Protein AF-A0AAV9EPS1-F1 (afdb_monomer)

Structure (mmCIF, N/CA/C/O backbone):
data_AF-A0AAV9EPS1-F1
#
_entry.id   AF-A0AAV9EPS1-F1
#
loop_
_atom_site.group_PDB
_atom_site.id
_atom_site.type_symbol
_atom_site.label_atom_id
_atom_site.label_alt_id
_atom_site.label_comp_id
_atom_site.label_asym_id
_atom_site.label_entity_id
_atom_site.label_seq_id
_atom_site.pdbx_PDB_ins_code
_atom_site.Cartn_x
_atom_site.Cartn_y
_atom_site.Cartn_z
_atom_site.occupancy
_atom_site.B_iso_or_equiv
_atom_site.auth_seq_id
_atom_site.auth_comp_id
_atom_site.auth_asym_id
_atom_site.auth_atom_id
_atom_site.pdbx_PDB_model_n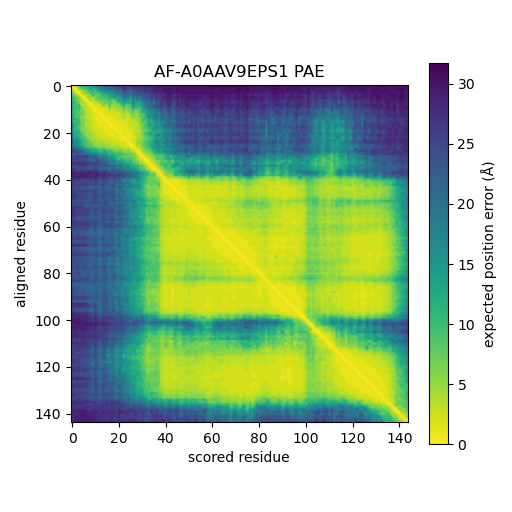um
ATOM 1 N N . MET A 1 1 ? 23.538 50.295 -44.549 1.00 47.72 1 MET A N 1
ATOM 2 C CA . MET A 1 1 ? 22.487 49.327 -44.188 1.00 47.72 1 MET A CA 1
ATOM 3 C C . MET A 1 1 ? 23.230 48.058 -43.878 1.00 47.72 1 MET A C 1
ATOM 5 O O . MET A 1 1 ? 23.910 47.556 -44.762 1.00 47.72 1 MET A O 1
ATOM 9 N N . ASP A 1 2 ? 23.280 47.746 -42.592 1.00 52.19 2 ASP A N 1
ATOM 10 C CA . ASP A 1 2 ? 24.280 46.888 -41.976 1.00 52.19 2 ASP A CA 1
ATOM 11 C C . ASP A 1 2 ? 23.843 45.425 -42.056 1.00 52.19 2 ASP A C 1
ATOM 13 O O . ASP A 1 2 ? 22.737 45.089 -41.647 1.00 52.19 2 ASP A O 1
ATOM 17 N N . SER A 1 3 ? 24.674 44.589 -42.666 1.00 59.38 3 SER A N 1
ATOM 18 C CA . SER A 1 3 ? 24.407 43.165 -42.881 1.00 59.38 3 SER A CA 1
ATOM 19 C C . SER A 1 3 ? 24.881 42.289 -41.716 1.00 59.38 3 SER A C 1
ATOM 21 O O . SER A 1 3 ? 24.549 41.114 -41.706 1.00 59.38 3 SER A O 1
ATOM 23 N N . SER A 1 4 ? 25.619 42.837 -40.739 1.00 61.25 4 SER A N 1
ATOM 24 C CA . SER A 1 4 ? 26.104 42.086 -39.567 1.00 61.25 4 SER A CA 1
ATOM 25 C C . SER A 1 4 ? 25.106 41.989 -38.406 1.00 61.25 4 SER A C 1
ATOM 27 O O . SER A 1 4 ? 25.177 41.037 -37.640 1.00 61.25 4 SER A O 1
ATOM 29 N N . ASP A 1 5 ? 24.156 42.920 -38.294 1.00 63.56 5 ASP A N 1
ATOM 30 C CA . ASP A 1 5 ? 23.1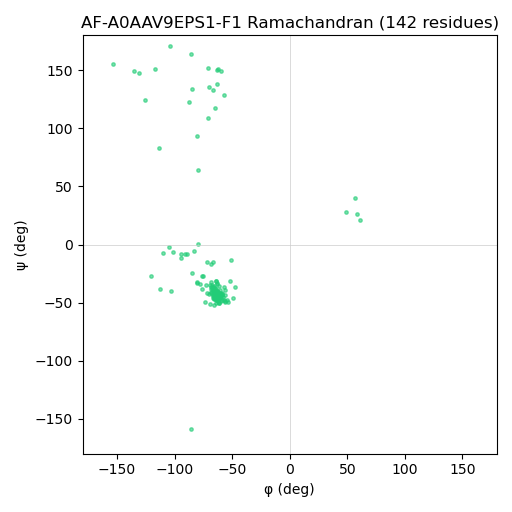86 42.988 -37.180 1.00 63.56 5 ASP A CA 1
ATOM 31 C C . ASP A 1 5 ? 22.176 41.818 -37.212 1.00 63.56 5 ASP A C 1
ATOM 33 O O . ASP A 1 5 ? 21.756 41.287 -36.189 1.00 63.56 5 ASP A O 1
ATOM 37 N N . SER A 1 6 ? 21.830 41.346 -38.415 1.00 64.00 6 SER A N 1
ATOM 38 C CA . SER A 1 6 ? 20.889 40.232 -38.612 1.00 64.00 6 SER A CA 1
ATOM 39 C C . SER A 1 6 ? 21.484 38.851 -38.310 1.00 64.00 6 SER A C 1
ATOM 41 O O . SER A 1 6 ? 20.743 37.932 -37.961 1.00 64.00 6 SER A O 1
ATOM 43 N N . ASP A 1 7 ? 22.802 38.693 -38.444 1.00 72.12 7 ASP A N 1
ATOM 44 C CA . ASP A 1 7 ? 23.484 37.428 -38.158 1.00 72.12 7 ASP A CA 1
ATOM 45 C C . ASP A 1 7 ? 23.712 37.251 -36.644 1.00 72.12 7 ASP A C 1
ATOM 47 O O . ASP A 1 7 ? 23.608 36.132 -36.138 1.00 72.12 7 ASP A O 1
ATOM 51 N N . GLU A 1 8 ? 23.945 38.346 -35.905 1.00 72.25 8 GLU A N 1
ATOM 52 C CA . GLU A 1 8 ? 24.019 38.334 -34.434 1.00 72.25 8 GLU A CA 1
ATOM 53 C C . GLU A 1 8 ? 22.667 37.982 -33.793 1.00 72.25 8 GLU A C 1
ATOM 55 O O . GLU A 1 8 ? 22.614 37.133 -32.901 1.00 72.25 8 GLU A O 1
AT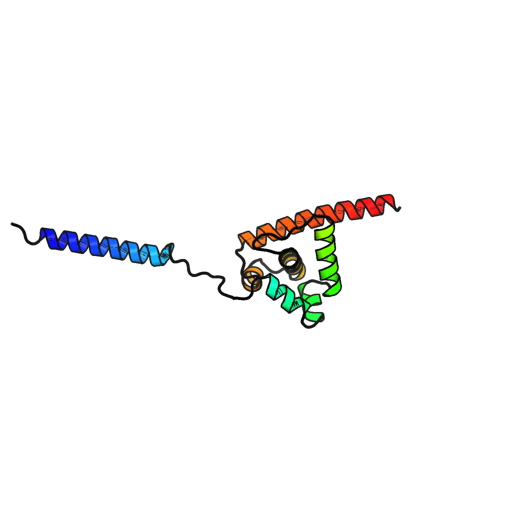OM 60 N N . GLU A 1 9 ? 21.560 38.549 -34.288 1.00 78.00 9 GLU A N 1
ATOM 61 C CA . GLU A 1 9 ? 20.207 38.235 -33.798 1.00 78.00 9 GLU A CA 1
ATOM 62 C C . GLU A 1 9 ? 19.838 36.753 -34.043 1.00 78.00 9 GLU A C 1
ATOM 64 O O . GLU A 1 9 ? 19.176 36.107 -33.223 1.00 78.00 9 GLU A O 1
ATOM 69 N N . PHE A 1 10 ? 20.319 36.172 -35.150 1.00 81.25 10 PHE A N 1
ATOM 70 C CA . PHE A 1 10 ? 20.146 34.750 -35.448 1.00 81.25 10 PHE A CA 1
ATOM 71 C C . PHE A 1 10 ? 20.973 33.849 -34.517 1.00 81.25 10 PHE A C 1
ATOM 73 O O . PHE A 1 10 ? 20.454 32.839 -34.033 1.00 81.2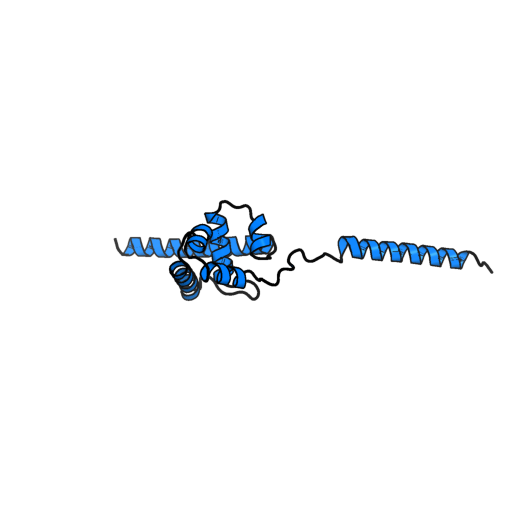5 10 PHE A O 1
ATOM 80 N N . ASP A 1 11 ? 22.228 34.201 -34.225 1.00 79.69 11 ASP A N 1
ATOM 81 C CA . ASP A 1 11 ? 23.099 33.424 -33.329 1.00 79.69 11 ASP A CA 1
ATOM 82 C C . ASP A 1 11 ? 22.613 33.466 -31.867 1.00 79.69 11 ASP A C 1
ATOM 84 O O . ASP A 1 11 ? 22.620 32.448 -31.160 1.00 79.69 11 ASP A O 1
ATOM 88 N N . GLU A 1 12 ? 22.077 34.610 -31.429 1.00 86.69 12 GLU A N 1
ATOM 89 C CA . GLU A 1 12 ? 21.424 34.744 -30.126 1.00 86.69 12 GLU A CA 1
ATOM 90 C C . GLU A 1 12 ? 20.185 33.839 -30.034 1.00 86.69 12 GLU A C 1
ATOM 92 O O . GLU A 1 12 ? 20.029 33.082 -29.068 1.00 86.69 12 GLU A O 1
ATOM 97 N N . LEU A 1 13 ? 19.338 33.827 -31.070 1.00 87.38 13 LEU A N 1
ATOM 98 C CA . LEU A 1 13 ? 18.160 32.960 -31.129 1.00 87.38 13 LEU A CA 1
ATOM 99 C C . LEU A 1 13 ? 18.536 31.471 -31.114 1.00 87.38 13 LEU A C 1
ATOM 101 O O . LEU A 1 13 ? 17.886 30.676 -30.425 1.00 87.38 13 LEU A O 1
ATOM 105 N N . VAL A 1 14 ? 19.589 31.081 -31.837 1.00 89.06 14 VAL A N 1
ATOM 106 C CA . VAL A 1 14 ? 20.119 29.710 -31.827 1.00 89.06 14 VAL A CA 1
ATOM 107 C C . VAL A 1 14 ? 20.620 29.342 -30.434 1.00 89.06 14 VAL A C 1
ATOM 109 O O . VAL A 1 14 ? 20.299 28.259 -29.942 1.00 89.06 14 VAL A O 1
ATOM 112 N N . THR A 1 15 ? 21.328 30.243 -29.756 1.00 86.31 15 THR A N 1
ATOM 113 C CA . THR A 1 15 ? 21.865 30.015 -28.408 1.00 86.31 15 THR A CA 1
ATOM 114 C C . THR A 1 15 ? 20.754 29.891 -27.365 1.00 86.31 15 THR A C 1
ATOM 116 O O . THR A 1 15 ? 20.764 28.958 -26.556 1.00 86.31 15 THR A O 1
ATOM 119 N N . ILE A 1 16 ? 19.747 30.768 -27.414 1.00 90.44 16 ILE A N 1
ATOM 120 C CA . ILE A 1 16 ? 18.564 30.704 -26.545 1.00 90.44 16 ILE A CA 1
ATOM 121 C C . ILE A 1 16 ? 17.798 29.403 -26.791 1.00 90.44 16 ILE A C 1
ATOM 123 O O . ILE A 1 16 ? 17.432 28.710 -25.841 1.00 90.44 16 ILE A O 1
ATOM 127 N N . THR A 1 17 ? 17.587 29.030 -28.054 1.00 91.25 17 THR A N 1
ATOM 128 C CA . THR A 1 17 ? 16.841 27.817 -28.412 1.00 91.25 17 THR A CA 1
ATOM 129 C C . THR A 1 17 ? 17.609 26.556 -28.021 1.00 91.25 17 THR A C 1
ATOM 131 O O . THR A 1 17 ? 17.022 25.639 -27.450 1.00 91.25 17 THR A O 1
ATOM 134 N N . ALA A 1 18 ? 18.924 26.509 -28.242 1.00 92.81 18 ALA A N 1
ATOM 135 C CA . ALA A 1 18 ? 19.780 25.410 -27.803 1.00 92.81 18 ALA A CA 1
ATOM 136 C C . ALA A 1 18 ? 19.786 25.288 -26.273 1.00 92.81 18 ALA A C 1
ATOM 138 O O . ALA A 1 18 ? 19.606 24.192 -25.741 1.00 92.81 18 ALA A O 1
ATOM 139 N N . GLY A 1 19 ? 19.898 26.412 -25.560 1.00 90.00 19 GLY A N 1
ATOM 140 C CA . GLY A 1 19 ? 19.779 26.465 -24.105 1.00 90.00 19 GLY A CA 1
ATOM 141 C C . GLY A 1 19 ? 18.419 25.967 -23.619 1.00 90.00 19 GLY A C 1
ATOM 142 O O . GLY A 1 19 ? 18.357 25.163 -22.689 1.00 90.00 19 GLY A O 1
ATOM 143 N N . HIS A 1 20 ? 17.335 26.362 -24.288 1.00 88.62 20 HIS A N 1
ATOM 144 C CA . HIS A 1 20 ? 15.983 25.909 -23.976 1.00 88.62 20 HIS A CA 1
ATOM 145 C C . HIS A 1 20 ? 15.806 24.407 -24.238 1.00 88.62 20 HIS A C 1
ATOM 147 O O . HIS A 1 20 ? 15.260 23.707 -23.391 1.00 88.62 20 HIS A O 1
ATOM 153 N N . ILE A 1 21 ? 16.320 23.877 -25.353 1.00 88.00 21 ILE A N 1
ATOM 154 C CA . ILE A 1 21 ? 16.289 22.440 -25.677 1.00 88.00 21 ILE A CA 1
ATOM 155 C C . ILE A 1 21 ? 17.089 21.633 -24.651 1.00 88.00 21 ILE A C 1
ATOM 157 O O . ILE A 1 21 ? 16.611 20.601 -24.176 1.00 88.00 21 ILE A O 1
ATOM 161 N N . VAL A 1 22 ? 18.284 22.095 -24.277 1.00 88.25 22 VAL A N 1
ATOM 162 C CA . VAL A 1 22 ? 19.131 21.440 -23.270 1.00 88.25 22 VAL A CA 1
ATOM 163 C C . VAL A 1 22 ? 18.461 21.490 -21.900 1.00 88.25 22 VAL A C 1
ATOM 165 O O . VAL A 1 22 ? 18.357 20.463 -21.235 1.00 88.25 22 VAL A O 1
ATOM 168 N N . TYR A 1 23 ? 17.936 22.646 -21.493 1.00 82.00 23 TYR A N 1
ATOM 169 C CA . TYR A 1 23 ? 17.205 22.796 -20.237 1.00 82.00 23 TYR A CA 1
ATOM 170 C C . TYR A 1 23 ? 15.963 21.898 -20.200 1.00 82.00 23 TYR A C 1
ATOM 172 O O . TYR A 1 23 ? 15.734 21.175 -19.231 1.00 82.00 23 TYR A O 1
ATOM 180 N N . GLN A 1 24 ? 15.190 21.876 -21.284 1.00 78.75 24 GLN A N 1
ATOM 181 C CA . GLN A 1 24 ? 14.015 21.029 -21.409 1.00 78.75 24 GLN A CA 1
ATOM 182 C C . GLN A 1 24 ? 14.384 19.543 -21.376 1.00 78.75 24 GLN A C 1
ATOM 184 O O . GLN A 1 24 ? 13.726 18.772 -20.684 1.00 78.75 24 GLN A O 1
ATOM 189 N N . SER A 1 25 ? 15.479 19.144 -22.019 1.00 76.50 25 SER A N 1
ATOM 190 C CA . SER A 1 25 ? 15.960 17.758 -22.003 1.00 76.50 25 SER A CA 1
ATOM 191 C C . SER A 1 25 ? 16.472 17.328 -20.625 1.00 76.50 25 SER A C 1
ATOM 193 O O . SER A 1 25 ? 16.178 16.223 -20.183 1.00 76.50 25 SER A O 1
ATOM 195 N N . LEU A 1 26 ? 17.202 18.199 -19.921 1.00 76.69 26 LEU A N 1
ATOM 196 C CA . LEU A 1 26 ? 17.795 17.888 -18.617 1.00 76.69 26 LEU A CA 1
ATOM 197 C C . LEU A 1 26 ? 16.791 17.948 -17.462 1.00 76.69 26 LEU A C 1
ATOM 199 O O . LEU A 1 26 ? 16.922 17.192 -16.498 1.00 76.69 26 LEU A O 1
ATOM 203 N N . TYR A 1 27 ? 15.808 18.848 -17.530 1.00 70.94 27 TYR A N 1
ATOM 204 C CA . TYR A 1 27 ? 14.962 19.169 -16.377 1.00 70.94 27 TYR A CA 1
ATOM 205 C C . TYR A 1 27 ? 13.467 18.921 -16.596 1.00 70.94 27 TYR A C 1
ATOM 207 O O . TYR A 1 27 ? 12.763 18.650 -15.622 1.00 70.94 27 TYR A O 1
ATOM 215 N N . LEU A 1 28 ? 12.964 18.978 -17.835 1.00 68.12 28 LEU A N 1
ATOM 216 C CA . LEU A 1 28 ? 11.527 18.841 -18.125 1.00 68.12 28 LEU A CA 1
ATOM 217 C C . LEU A 1 28 ? 11.161 17.456 -18.687 1.00 68.12 28 LEU A C 1
ATOM 219 O O . LEU A 1 28 ? 10.153 16.882 -18.276 1.00 68.12 28 LEU A O 1
ATOM 223 N N . CYS A 1 29 ? 11.983 16.873 -19.562 1.00 60.00 29 CYS A N 1
ATOM 224 C CA . CYS A 1 29 ? 11.818 15.515 -20.089 1.00 60.00 29 CYS A CA 1
ATOM 225 C C . CYS A 1 29 ? 12.322 14.475 -19.082 1.00 60.00 29 CYS A C 1
ATOM 227 O O . CYS A 1 29 ? 13.293 13.760 -19.314 1.00 60.00 29 CYS A O 1
ATOM 229 N N . LYS A 1 30 ? 11.666 14.391 -17.922 1.00 60.22 30 LYS A N 1
ATOM 230 C CA . LYS A 1 30 ? 12.006 13.387 -16.916 1.00 60.22 30 LYS A CA 1
ATOM 231 C C . LYS A 1 30 ? 11.583 12.006 -17.410 1.00 60.22 30 LYS A C 1
ATOM 233 O O . LYS A 1 30 ? 10.390 11.705 -17.451 1.00 60.22 30 LYS A O 1
ATOM 238 N N . GLU A 1 31 ? 12.555 11.164 -17.752 1.00 63.03 31 GLU A N 1
ATOM 239 C CA . GLU A 1 31 ? 12.282 9.776 -18.115 1.00 63.03 31 GLU A CA 1
ATOM 240 C C . GLU A 1 31 ? 11.537 9.072 -16.966 1.00 63.03 31 GLU A C 1
ATOM 242 O O . GLU A 1 31 ? 11.951 9.156 -15.798 1.00 63.03 31 GLU A O 1
ATOM 247 N N . PRO A 1 32 ? 10.401 8.409 -17.247 1.00 57.03 32 PRO A N 1
ATOM 248 C CA . PRO A 1 32 ? 9.649 7.729 -16.210 1.00 57.03 32 PRO A CA 1
ATOM 249 C C . PRO A 1 32 ? 10.499 6.587 -15.651 1.00 57.03 32 PRO A C 1
ATOM 251 O O . PRO A 1 32 ? 10.819 5.635 -16.344 1.00 57.03 32 PRO A O 1
ATOM 254 N N . MET A 1 33 ? 10.834 6.652 -14.362 1.00 63.56 33 MET A N 1
ATOM 255 C CA . MET A 1 33 ? 11.582 5.584 -13.679 1.00 63.56 33 MET A CA 1
ATOM 256 C C . MET A 1 33 ? 10.755 4.291 -13.522 1.00 63.56 33 MET A C 1
ATOM 258 O O . MET A 1 33 ? 11.297 3.230 -13.228 1.00 63.56 33 MET A O 1
ATOM 262 N N . HIS A 1 34 ? 9.431 4.382 -13.672 1.00 61.38 34 HIS A N 1
ATOM 263 C CA . HIS A 1 34 ? 8.489 3.282 -13.488 1.00 61.38 34 HIS A CA 1
ATOM 264 C C . HIS A 1 34 ? 7.830 2.919 -14.822 1.00 61.38 34 HIS A C 1
ATOM 266 O O . HIS A 1 34 ? 6.750 3.411 -15.143 1.00 61.38 34 HIS A O 1
ATOM 272 N N . THR A 1 35 ? 8.512 2.106 -15.624 1.00 61.66 35 THR A N 1
ATOM 273 C CA . THR A 1 35 ? 8.091 1.720 -16.985 1.00 61.66 35 THR A CA 1
ATOM 274 C C . THR A 1 35 ? 7.473 0.332 -17.056 1.00 61.66 35 THR A C 1
ATOM 276 O O . THR A 1 35 ? 6.977 -0.062 -18.111 1.00 61.66 35 THR A O 1
ATOM 279 N N . SER A 1 36 ? 7.493 -0.433 -15.960 1.00 58.59 36 SER A N 1
ATOM 280 C CA . SER A 1 36 ? 6.996 -1.803 -16.009 1.00 58.59 36 SER A CA 1
ATOM 281 C C . SER A 1 36 ? 5.467 -1.819 -16.181 1.00 58.59 36 SER A C 1
ATOM 283 O O . SER A 1 36 ? 4.764 -1.121 -15.443 1.00 58.59 36 SER A O 1
ATOM 285 N N . PRO A 1 37 ? 4.924 -2.670 -17.071 1.00 53.47 37 PRO A N 1
ATOM 286 C CA . PRO A 1 37 ? 3.479 -2.836 -17.240 1.00 53.47 37 PRO A CA 1
ATOM 287 C C . PRO A 1 37 ? 2.809 -3.467 -16.006 1.00 53.47 37 PRO A C 1
ATOM 289 O O . PRO A 1 37 ? 1.586 -3.404 -15.851 1.00 53.47 37 PRO A O 1
ATOM 292 N N . HIS A 1 38 ? 3.596 -4.053 -15.099 1.00 53.59 38 HIS A N 1
ATOM 293 C CA . HIS A 1 38 ? 3.117 -4.661 -13.866 1.00 53.59 38 HIS A CA 1
ATOM 294 C C . HIS A 1 38 ? 2.868 -3.585 -12.806 1.00 53.59 38 HIS A C 1
ATOM 296 O O . HIS A 1 38 ? 3.763 -3.191 -12.059 1.00 53.59 38 HIS A O 1
ATOM 302 N N . ARG A 1 39 ? 1.622 -3.108 -12.736 1.00 71.38 39 ARG A N 1
ATOM 303 C CA . ARG A 1 39 ? 1.134 -2.306 -11.603 1.00 71.38 39 ARG A CA 1
ATOM 304 C C . ARG A 1 39 ? 1.182 -3.154 -10.329 1.00 71.38 39 ARG A C 1
ATOM 306 O O . ARG A 1 39 ? 0.993 -4.369 -10.408 1.00 71.38 39 ARG A O 1
ATOM 313 N N . GLY A 1 40 ? 1.379 -2.526 -9.169 1.00 75.19 40 GLY A N 1
ATOM 314 C CA . GLY A 1 40 ? 1.505 -3.225 -7.886 1.00 75.19 40 GLY A CA 1
ATOM 315 C C . GLY A 1 40 ? 0.425 -4.287 -7.622 1.00 75.19 40 GLY A C 1
ATOM 316 O O . GLY A 1 40 ? 0.758 -5.375 -7.167 1.00 75.19 40 GLY A O 1
ATOM 317 N N . PHE A 1 41 ? -0.827 -4.060 -8.033 1.00 81.31 41 PHE A N 1
ATOM 318 C CA . PHE A 1 41 ? -1.880 -5.088 -8.014 1.00 81.31 41 PHE A CA 1
ATOM 319 C C . PHE A 1 41 ? -1.522 -6.399 -8.742 1.00 81.31 41 PHE 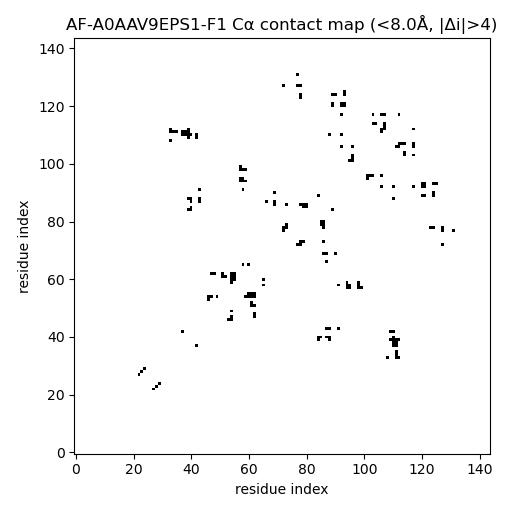A C 1
ATOM 321 O O . PHE A 1 41 ? -1.667 -7.474 -8.168 1.00 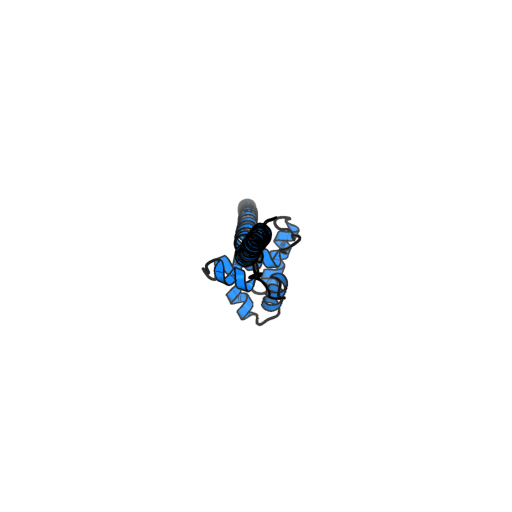81.31 41 PHE A O 1
ATOM 328 N N . HIS A 1 42 ? -1.023 -6.339 -9.983 1.00 83.88 42 HIS A N 1
ATOM 329 C CA . HIS A 1 42 ? -0.645 -7.545 -10.734 1.00 83.88 42 HIS A CA 1
ATOM 330 C C . HIS A 1 42 ? 0.497 -8.303 -10.056 1.00 83.88 42 HIS A C 1
ATOM 332 O O . HIS A 1 42 ? 0.528 -9.529 -10.107 1.00 83.88 42 HIS A O 1
ATOM 338 N N . ARG A 1 43 ? 1.411 -7.589 -9.389 1.00 81.81 43 ARG A N 1
ATOM 339 C CA . ARG A 1 43 ? 2.478 -8.211 -8.597 1.00 81.81 43 ARG A CA 1
ATOM 340 C C . ARG A 1 43 ? 1.938 -8.947 -7.383 1.00 81.81 43 ARG A C 1
ATOM 342 O O . ARG A 1 43 ? 2.392 -10.049 -7.099 1.00 81.81 43 ARG A O 1
ATOM 349 N N . VAL A 1 44 ? 0.953 -8.375 -6.695 1.00 88.38 44 VAL A N 1
ATOM 350 C CA . VAL A 1 44 ? 0.286 -9.067 -5.586 1.00 88.38 44 VAL A CA 1
ATOM 351 C C . VAL A 1 44 ? -0.445 -10.310 -6.092 1.00 88.38 44 VAL A C 1
ATOM 353 O O . VAL A 1 44 ? -0.307 -11.370 -5.497 1.00 88.38 44 VAL A O 1
ATOM 356 N N . GLN A 1 45 ? -1.140 -10.225 -7.227 1.00 89.12 45 GLN A N 1
ATOM 357 C CA . GLN A 1 45 ? -1.788 -11.389 -7.842 1.00 89.12 45 GLN A CA 1
ATOM 358 C C . GLN A 1 45 ? -0.779 -12.487 -8.226 1.00 89.12 45 GLN A C 1
ATOM 360 O O . GLN A 1 45 ? -1.018 -13.656 -7.942 1.00 89.12 45 GLN A O 1
ATOM 365 N N . GLU A 1 46 ? 0.374 -12.126 -8.803 1.00 88.38 46 GLU A N 1
ATOM 366 C CA . GLU A 1 46 ? 1.468 -13.067 -9.101 1.00 88.38 46 GLU A CA 1
ATOM 367 C C . GLU A 1 46 ? 2.001 -13.739 -7.826 1.00 88.38 46 GLU A C 1
ATOM 369 O O . GLU A 1 46 ? 2.239 -14.946 -7.803 1.00 88.38 46 GLU A O 1
ATOM 374 N N . LEU A 1 47 ? 2.179 -12.962 -6.754 1.00 88.50 47 LEU A N 1
ATOM 375 C CA . LEU A 1 47 ? 2.665 -13.465 -5.473 1.00 88.50 47 LEU A CA 1
ATOM 376 C C . LEU A 1 47 ? 1.689 -14.477 -4.862 1.00 88.50 47 LEU A C 1
ATOM 378 O O . LEU A 1 47 ? 2.115 -15.558 -4.452 1.00 88.50 47 LEU A O 1
ATOM 382 N N . LEU A 1 48 ? 0.397 -14.136 -4.843 1.00 89.69 48 LEU A N 1
ATOM 383 C CA . LEU A 1 48 ? -0.669 -14.955 -4.264 1.00 89.69 48 LEU A CA 1
ATOM 384 C C . LEU A 1 48 ? -0.998 -16.194 -5.106 1.00 89.69 48 LEU A C 1
ATOM 386 O O . LEU A 1 48 ? -1.323 -17.233 -4.542 1.00 89.69 48 LEU A O 1
ATOM 390 N N . GLY A 1 49 ? -0.911 -16.091 -6.435 1.00 87.88 49 GLY A N 1
ATOM 391 C CA . GLY A 1 49 ? -1.127 -17.206 -7.364 1.00 87.88 49 GLY A CA 1
ATOM 392 C C . GLY A 1 49 ? 0.101 -18.099 -7.573 1.00 87.88 49 GLY A C 1
ATOM 393 O O . GLY A 1 49 ? 0.017 -19.098 -8.283 1.00 87.88 49 GLY A O 1
ATOM 394 N N . GLY A 1 50 ? 1.246 -17.727 -6.998 1.00 88.00 50 GLY A N 1
ATOM 395 C CA . GLY A 1 50 ? 2.491 -18.481 -7.075 1.00 88.00 50 GLY A CA 1
ATOM 396 C C . GLY A 1 50 ? 2.618 -19.568 -6.003 1.00 88.00 50 GLY A C 1
ATOM 397 O O . GLY A 1 50 ? 1.647 -20.027 -5.407 1.00 88.00 50 GLY A O 1
ATOM 398 N N . HIS A 1 51 ? 3.860 -19.981 -5.736 1.00 88.25 51 HIS A N 1
ATOM 399 C CA . HIS A 1 51 ? 4.149 -20.953 -4.682 1.00 88.25 51 HIS A CA 1
ATOM 400 C C . HIS A 1 51 ? 3.843 -20.368 -3.294 1.00 88.25 51 HIS A C 1
ATOM 402 O O . HIS A 1 51 ? 4.284 -19.260 -2.971 1.00 88.25 51 HIS A O 1
ATOM 408 N N . TRP A 1 52 ? 3.138 -21.129 -2.454 1.00 85.06 52 TRP A N 1
ATOM 409 C CA . TRP A 1 52 ? 2.675 -20.682 -1.136 1.00 85.06 52 TRP A CA 1
ATOM 410 C C . TRP A 1 52 ? 3.822 -20.203 -0.230 1.00 85.06 52 TRP A C 1
ATOM 412 O O . TRP A 1 52 ? 3.670 -19.190 0.450 1.00 85.06 52 TRP A O 1
ATOM 422 N N . GLU A 1 53 ? 4.999 -20.843 -0.287 1.00 87.38 53 GLU A N 1
ATOM 423 C CA . GLU A 1 53 ? 6.175 -20.412 0.486 1.00 87.38 53 GLU A CA 1
ATOM 424 C C . GLU A 1 53 ? 6.632 -19.004 0.106 1.00 87.38 53 GLU A C 1
ATOM 426 O O . GLU A 1 53 ? 7.044 -18.240 0.972 1.00 87.38 53 GLU A O 1
ATOM 431 N N . ARG A 1 54 ? 6.530 -18.615 -1.173 1.00 86.19 54 ARG A N 1
ATOM 432 C CA . ARG A 1 54 ? 6.914 -17.267 -1.620 1.00 86.19 54 ARG A CA 1
ATOM 433 C C . ARG A 1 54 ? 5.999 -16.223 -0.987 1.00 86.19 54 ARG A C 1
ATOM 435 O O . ARG A 1 54 ? 6.485 -15.210 -0.485 1.00 86.19 54 ARG A O 1
ATOM 442 N N . SER A 1 55 ? 4.695 -16.495 -0.970 1.00 87.88 55 SER A N 1
ATOM 443 C CA . SER A 1 55 ? 3.711 -15.668 -0.266 1.00 87.88 55 SER A CA 1
ATOM 444 C C . SER A 1 55 ? 3.981 -15.627 1.235 1.00 87.88 55 SER A C 1
ATOM 446 O O . SER A 1 55 ? 4.056 -14.542 1.802 1.00 87.88 55 SER A O 1
ATOM 448 N N . HIS A 1 56 ? 4.228 -16.776 1.866 1.00 88.12 56 HIS A N 1
ATOM 449 C CA . HIS A 1 56 ? 4.526 -16.846 3.294 1.00 88.12 56 HIS A CA 1
ATOM 450 C C . HIS A 1 56 ? 5.808 -16.080 3.656 1.00 88.12 56 HIS A C 1
ATOM 452 O O . HIS A 1 56 ? 5.849 -15.355 4.647 1.00 88.12 56 HIS A O 1
ATOM 458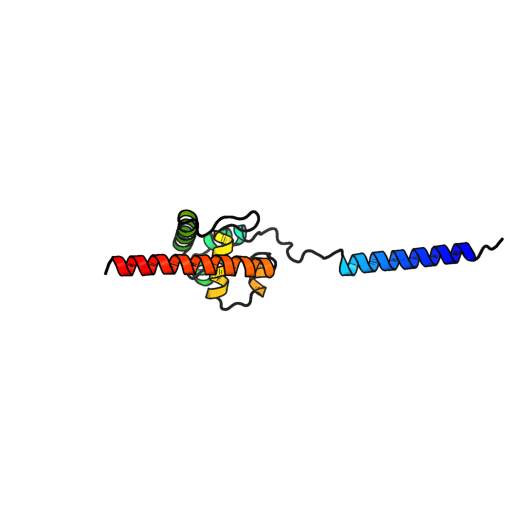 N N . VAL A 1 57 ? 6.871 -16.192 2.859 1.00 87.00 57 VAL A N 1
ATOM 459 C CA . VAL A 1 57 ? 8.122 -15.458 3.087 1.00 87.00 57 VAL A CA 1
ATOM 460 C C . VAL A 1 57 ? 7.895 -13.955 2.954 1.00 87.00 57 VAL A C 1
ATOM 462 O O . VAL A 1 57 ? 8.308 -13.206 3.836 1.00 87.00 57 VAL A O 1
ATOM 465 N N . MET A 1 58 ? 7.219 -13.513 1.893 1.00 86.94 58 MET A N 1
ATOM 466 C CA . MET A 1 58 ? 7.025 -12.090 1.596 1.00 86.94 58 MET A CA 1
ATOM 467 C C . MET A 1 58 ? 6.008 -11.419 2.526 1.00 86.94 58 MET A C 1
ATOM 469 O O . MET A 1 58 ? 6.295 -10.368 3.092 1.00 86.94 58 MET A O 1
ATOM 473 N N . LEU A 1 59 ? 4.831 -12.023 2.692 1.00 88.38 59 LEU A N 1
ATOM 474 C CA . LEU A 1 59 ? 3.688 -11.450 3.409 1.00 88.38 59 LEU A CA 1
ATOM 475 C C . LEU A 1 59 ? 3.621 -11.881 4.878 1.00 88.38 59 LEU A C 1
ATOM 477 O O . LEU A 1 59 ? 2.836 -11.311 5.631 1.00 88.38 59 LEU A O 1
ATOM 481 N N . ARG A 1 60 ? 4.419 -12.880 5.289 1.00 90.56 60 ARG A N 1
ATOM 482 C CA . ARG A 1 60 ? 4.353 -13.530 6.617 1.00 90.56 60 ARG A CA 1
ATOM 483 C C . ARG A 1 60 ? 3.013 -14.215 6.903 1.00 90.56 60 ARG A C 1
ATOM 485 O O . ARG A 1 60 ? 2.670 -14.452 8.055 1.00 90.56 60 ARG A O 1
ATOM 492 N N . MET A 1 61 ? 2.266 -14.533 5.850 1.00 91.12 61 MET A N 1
ATOM 493 C CA . MET A 1 61 ? 0.975 -15.208 5.911 1.00 91.12 61 MET A CA 1
ATOM 494 C C . MET A 1 61 ? 0.715 -15.968 4.614 1.00 91.12 61 MET A C 1
ATOM 496 O O . MET A 1 61 ? 1.251 -15.629 3.556 1.00 91.12 61 MET A O 1
ATOM 500 N N . GLU A 1 62 ? -0.118 -16.998 4.695 1.00 90.56 62 GLU A N 1
ATOM 501 C CA . GLU A 1 62 ? -0.558 -17.740 3.519 1.00 90.56 62 GLU A CA 1
ATOM 502 C C . GLU A 1 62 ? -1.533 -16.905 2.664 1.00 90.56 62 GLU A C 1
ATOM 504 O O . GLU A 1 62 ? -2.274 -16.078 3.209 1.00 90.56 62 GLU A O 1
ATOM 509 N N . PRO A 1 63 ? -1.599 -17.138 1.338 1.00 92.69 63 PRO A N 1
ATOM 510 C CA . PRO A 1 63 ? -2.503 -16.413 0.443 1.00 92.69 63 PRO A CA 1
ATOM 511 C C . PRO A 1 63 ? -3.973 -16.315 0.897 1.00 92.69 63 PRO A C 1
ATOM 513 O O . PRO A 1 63 ? -4.519 -15.209 0.854 1.00 92.69 63 PRO A O 1
ATOM 516 N N . PRO A 1 64 ? -4.641 -17.397 1.363 1.00 93.06 64 PRO A N 1
ATOM 517 C CA . PRO A 1 64 ? -6.032 -17.298 1.811 1.00 93.06 64 PRO A CA 1
ATOM 518 C C . PRO A 1 64 ? -6.188 -16.427 3.063 1.00 93.06 64 PRO A C 1
ATOM 520 O O . PRO A 1 64 ? -7.162 -15.683 3.174 1.00 93.06 64 PRO A O 1
ATOM 523 N N . VAL A 1 65 ? -5.215 -16.467 3.979 1.00 93.81 65 VAL A N 1
ATOM 524 C CA . VAL A 1 65 ? -5.207 -15.629 5.186 1.00 93.81 65 VAL A CA 1
ATOM 525 C C . VAL A 1 65 ? -5.042 -14.161 4.801 1.00 93.81 65 VAL A C 1
ATOM 527 O O . VAL A 1 65 ? -5.783 -13.313 5.293 1.00 93.81 65 VAL A O 1
ATOM 530 N N . PHE A 1 66 ? -4.139 -13.862 3.863 1.00 94.25 66 PHE A N 1
ATOM 531 C CA . PHE A 1 66 ? -3.958 -12.510 3.336 1.00 94.25 66 PHE A CA 1
ATOM 532 C C . PHE A 1 66 ? -5.227 -11.957 2.679 1.00 94.25 66 PHE A C 1
ATOM 534 O O . PHE A 1 66 ? -5.613 -10.815 2.939 1.00 94.25 66 PHE A O 1
ATOM 541 N N . ALA A 1 67 ? -5.893 -12.763 1.849 1.00 94.19 67 ALA A N 1
ATOM 542 C CA . ALA A 1 67 ? -7.126 -12.358 1.184 1.00 94.19 67 ALA A CA 1
ATOM 543 C C . ALA A 1 67 ? -8.239 -12.059 2.200 1.00 94.19 67 ALA A C 1
ATOM 545 O O . ALA A 1 67 ? -8.878 -11.009 2.123 1.00 94.19 67 ALA A O 1
ATOM 546 N N . HIS A 1 68 ? -8.417 -12.934 3.195 1.00 95.06 68 HIS A N 1
ATOM 547 C CA . HIS A 1 68 ? -9.385 -12.716 4.269 1.00 95.06 68 HIS A CA 1
ATOM 548 C C . HIS A 1 68 ? -9.079 -11.444 5.064 1.00 95.06 68 HIS A C 1
ATOM 550 O O . HIS A 1 68 ? -9.976 -10.661 5.368 1.00 95.06 68 HIS A O 1
ATOM 556 N N . PHE A 1 69 ? -7.801 -11.205 5.347 1.00 93.38 69 PHE A N 1
ATOM 557 C CA . PHE A 1 69 ? -7.354 -10.033 6.081 1.00 93.38 69 PHE A CA 1
ATOM 558 C C . PHE A 1 69 ? -7.637 -8.723 5.328 1.00 93.38 69 PHE A C 1
ATOM 560 O O . PHE A 1 69 ? -8.141 -7.764 5.911 1.00 93.38 69 PHE A O 1
ATOM 567 N N . CYS A 1 70 ? -7.395 -8.687 4.015 1.00 95.00 70 CYS A N 1
ATOM 568 C CA . CYS A 1 70 ? -7.749 -7.536 3.180 1.00 95.00 70 CYS A CA 1
ATOM 569 C C . CYS A 1 70 ? -9.265 -7.293 3.153 1.00 95.00 70 CYS A C 1
ATOM 571 O O . CYS A 1 70 ? -9.712 -6.148 3.261 1.00 95.00 70 CYS A O 1
ATOM 573 N N . GLU A 1 71 ? -10.055 -8.364 3.053 1.00 95.31 71 GLU A N 1
ATOM 574 C CA . GLU A 1 71 ? -11.515 -8.278 3.058 1.00 95.31 71 GLU A CA 1
ATOM 575 C C . GLU A 1 71 ? -12.057 -7.777 4.401 1.00 95.31 71 GLU A C 1
ATOM 577 O O . GLU A 1 71 ? -12.975 -6.960 4.442 1.00 95.31 71 GLU A O 1
ATOM 582 N N . GLU A 1 72 ? -11.453 -8.180 5.519 1.00 94.25 72 GLU A N 1
ATOM 583 C CA . GLU A 1 72 ? -11.858 -7.698 6.838 1.00 94.25 72 GLU A CA 1
ATOM 584 C C . GLU A 1 72 ? -11.656 -6.180 6.976 1.00 94.25 72 GLU A C 1
ATOM 586 O O . GLU A 1 72 ? -12.541 -5.478 7.478 1.00 94.25 72 GLU A O 1
ATOM 591 N N . PHE A 1 73 ? -10.537 -5.655 6.469 1.00 94.62 73 PHE A N 1
ATOM 592 C CA . PHE A 1 73 ? -10.254 -4.217 6.463 1.00 94.62 73 PHE A CA 1
ATOM 593 C C . PHE A 1 73 ? -11.190 -3.436 5.536 1.00 94.62 73 PHE A C 1
ATOM 595 O O . PHE A 1 73 ? -11.590 -2.319 5.883 1.00 94.62 73 PHE A O 1
ATOM 602 N N . ARG A 1 74 ? -11.591 -4.023 4.399 1.00 94.69 74 ARG A N 1
ATOM 603 C CA . ARG A 1 74 ? -12.647 -3.462 3.541 1.00 94.69 74 ARG A CA 1
ATOM 604 C C . ARG A 1 74 ? -13.992 -3.434 4.257 1.00 94.69 74 ARG A C 1
ATOM 606 O O . ARG A 1 74 ? -14.623 -2.381 4.324 1.00 94.69 74 ARG A O 1
ATOM 613 N N . ARG A 1 75 ? -14.411 -4.556 4.848 1.00 94.38 75 ARG A N 1
ATOM 614 C CA . ARG A 1 75 ? -15.699 -4.705 5.545 1.00 94.38 75 ARG A CA 1
ATOM 615 C C . ARG A 1 75 ? -15.836 -3.750 6.729 1.00 94.38 75 ARG A C 1
ATOM 617 O O . ARG A 1 75 ? -16.911 -3.206 6.961 1.00 94.38 75 ARG A O 1
ATOM 624 N N . LYS A 1 76 ? -14.750 -3.535 7.474 1.00 91.75 76 LYS A N 1
ATOM 625 C CA . LYS A 1 76 ? -14.682 -2.565 8.580 1.00 91.75 76 LYS A CA 1
ATOM 626 C C . LYS A 1 76 ? -14.483 -1.123 8.107 1.00 91.75 76 LYS A C 1
ATOM 628 O O . LYS A 1 76 ? -14.423 -0.224 8.936 1.00 91.75 76 LYS A O 1
ATOM 633 N N . ASN A 1 77 ? -14.401 -0.891 6.793 1.00 92.25 77 ASN A N 1
ATOM 634 C CA . ASN A 1 77 ? -14.218 0.424 6.181 1.00 92.25 77 ASN A CA 1
ATOM 635 C C . ASN A 1 77 ? -12.931 1.135 6.664 1.00 92.25 77 ASN A C 1
ATOM 637 O O . ASN A 1 77 ? -12.849 2.361 6.639 1.00 92.25 77 ASN A O 1
ATOM 641 N N . LEU A 1 78 ? -11.923 0.359 7.081 1.00 93.38 78 LEU A N 1
ATOM 642 C CA . LEU A 1 78 ? -10.618 0.854 7.533 1.00 93.38 78 LEU A CA 1
ATOM 643 C C . LEU A 1 78 ? -9.705 1.185 6.350 1.00 93.38 78 LEU A C 1
ATOM 645 O O . LEU A 1 78 ? -8.896 2.106 6.415 1.00 93.38 78 LEU A O 1
ATOM 649 N N . LEU A 1 79 ? -9.847 0.437 5.253 1.00 94.75 79 LEU A N 1
ATOM 650 C CA . LEU A 1 79 ? -9.141 0.674 3.998 1.00 94.75 79 LEU A CA 1
ATOM 651 C C . LEU A 1 79 ? -10.120 0.652 2.828 1.00 94.75 79 LEU A C 1
ATOM 653 O O . LEU A 1 79 ? -11.112 -0.077 2.830 1.00 94.75 79 LEU A O 1
ATOM 657 N N . LYS A 1 80 ? -9.816 1.462 1.814 1.00 92.69 80 LYS A N 1
ATOM 658 C CA . LYS A 1 80 ? -10.573 1.553 0.566 1.00 92.69 80 LYS A CA 1
ATOM 659 C C . LYS A 1 80 ? -9.622 1.580 -0.609 1.00 92.69 80 LYS A C 1
ATOM 661 O O . LYS A 1 80 ? -8.521 2.125 -0.509 1.00 92.69 80 LYS A O 1
ATOM 666 N N . ASP A 1 81 ? -10.089 1.043 -1.726 1.00 90.56 81 ASP A N 1
ATOM 667 C CA . ASP A 1 81 ? -9.380 1.187 -2.984 1.00 90.56 81 ASP A CA 1
ATOM 668 C C . ASP A 1 81 ? -9.328 2.669 -3.369 1.00 90.56 81 ASP A C 1
ATOM 670 O O . ASP A 1 81 ? -10.294 3.424 -3.222 1.00 90.56 81 ASP A O 1
ATOM 674 N N . THR A 1 82 ? -8.172 3.098 -3.853 1.00 87.31 82 THR A N 1
ATOM 675 C CA . THR A 1 82 ? -7.988 4.423 -4.447 1.00 87.31 82 THR A CA 1
ATOM 676 C C . THR A 1 82 ? -7.913 4.289 -5.963 1.00 87.31 82 THR A C 1
ATOM 678 O O . THR A 1 82 ? -7.765 3.189 -6.492 1.00 87.31 82 THR A O 1
ATOM 681 N N . ARG A 1 83 ? -7.928 5.415 -6.690 1.00 83.12 83 ARG A N 1
ATOM 682 C CA . ARG A 1 83 ? -7.741 5.417 -8.155 1.00 83.12 83 ARG A CA 1
ATOM 683 C C . ARG A 1 83 ? -6.485 4.658 -8.595 1.00 83.12 83 ARG A C 1
ATOM 685 O O . ARG A 1 83 ? -6.438 4.136 -9.705 1.00 83.12 83 ARG A O 1
ATOM 692 N N . TYR A 1 84 ? -5.456 4.662 -7.754 1.00 81.38 84 TYR A N 1
ATOM 693 C CA . TYR A 1 84 ? -4.142 4.173 -8.123 1.00 81.38 84 TYR A CA 1
ATOM 694 C C . TYR A 1 84 ? -3.747 2.908 -7.377 1.00 81.38 84 TYR A C 1
ATOM 696 O O . TYR A 1 84 ? -3.138 2.063 -8.011 1.00 81.38 84 TYR A O 1
ATOM 704 N N . VAL A 1 85 ? -4.070 2.766 -6.093 1.00 85.81 85 VAL A N 1
ATOM 705 C CA . VAL A 1 85 ? -3.630 1.664 -5.222 1.00 85.81 85 VAL A CA 1
ATOM 706 C C . VAL A 1 85 ? -4.854 1.001 -4.595 1.00 85.81 85 VAL A C 1
ATOM 708 O O . VAL A 1 85 ? -5.656 1.686 -3.953 1.00 85.81 85 VAL A O 1
ATOM 711 N N . VAL A 1 86 ? -4.982 -0.313 -4.782 1.00 91.00 86 VAL A N 1
ATOM 712 C CA . VAL A 1 86 ? -6.027 -1.140 -4.156 1.00 91.00 86 VAL A CA 1
ATOM 713 C C . VAL A 1 86 ? -5.608 -1.599 -2.759 1.00 91.00 86 VAL A C 1
ATOM 715 O O . VAL A 1 86 ? -4.426 -1.541 -2.410 1.00 91.00 86 VAL A O 1
ATOM 718 N N . VAL A 1 87 ? -6.566 -2.064 -1.959 1.00 92.81 87 VAL A N 1
ATOM 719 C CA . VAL A 1 87 ? -6.330 -2.507 -0.577 1.00 92.81 87 VAL A CA 1
ATOM 720 C C . VAL A 1 87 ? -5.262 -3.598 -0.510 1.00 92.81 87 VAL A C 1
ATOM 722 O O . VAL A 1 87 ? -4.359 -3.492 0.316 1.00 92.81 87 VAL A O 1
ATOM 725 N N . GLU A 1 88 ? -5.290 -4.589 -1.402 1.00 92.94 88 GLU A N 1
ATOM 726 C CA . GLU A 1 88 ? -4.301 -5.673 -1.430 1.00 92.94 88 GLU A CA 1
ATOM 727 C C . GLU A 1 88 ? -2.894 -5.145 -1.720 1.00 92.94 88 GLU A C 1
ATOM 729 O O . GLU A 1 88 ? -1.927 -5.575 -1.100 1.00 92.94 88 GLU A O 1
ATOM 734 N N . GLU A 1 89 ? -2.761 -4.177 -2.631 1.00 91.00 89 GLU A N 1
ATOM 735 C CA . GLU A 1 89 ? -1.471 -3.556 -2.944 1.00 91.00 89 GLU A CA 1
ATOM 736 C C . GLU A 1 89 ? -0.929 -2.783 -1.738 1.00 91.00 89 GLU A C 1
ATOM 738 O O . GLU A 1 89 ? 0.234 -2.951 -1.375 1.00 91.00 89 GLU A O 1
ATOM 743 N N . ALA A 1 90 ? -1.770 -1.980 -1.081 1.00 91.62 90 ALA A N 1
ATOM 744 C CA . ALA A 1 90 ? -1.374 -1.230 0.108 1.00 91.62 90 ALA A CA 1
ATOM 745 C C . ALA A 1 90 ? -1.003 -2.159 1.278 1.00 91.62 90 ALA A C 1
ATOM 747 O O . ALA A 1 90 ? 0.006 -1.936 1.949 1.00 91.62 90 ALA A O 1
ATOM 748 N N . MET A 1 91 ? -1.791 -3.214 1.500 1.00 92.88 91 MET A N 1
ATOM 749 C CA . MET A 1 91 ? -1.566 -4.188 2.565 1.00 92.88 91 MET A CA 1
ATOM 750 C C . MET A 1 91 ? -0.287 -4.994 2.324 1.00 92.88 91 MET A C 1
ATOM 752 O O . MET A 1 91 ? 0.539 -5.124 3.225 1.00 92.88 91 MET A O 1
ATOM 756 N N . ALA A 1 92 ? -0.082 -5.488 1.099 1.00 91.06 92 ALA A N 1
ATOM 757 C CA . ALA A 1 92 ? 1.137 -6.196 0.724 1.00 91.06 92 ALA A CA 1
ATOM 758 C C . ALA A 1 92 ? 2.367 -5.293 0.867 1.00 91.06 92 ALA A C 1
ATOM 760 O O . ALA A 1 92 ? 3.378 -5.720 1.419 1.00 91.06 92 ALA A O 1
ATOM 761 N N . LEU A 1 93 ? 2.272 -4.028 0.440 1.00 90.12 93 LEU A N 1
ATOM 762 C CA . LEU A 1 93 ? 3.344 -3.050 0.614 1.00 90.12 93 LEU A CA 1
ATOM 763 C C . LEU A 1 93 ? 3.724 -2.905 2.089 1.00 90.12 93 LEU A C 1
ATOM 765 O O . LEU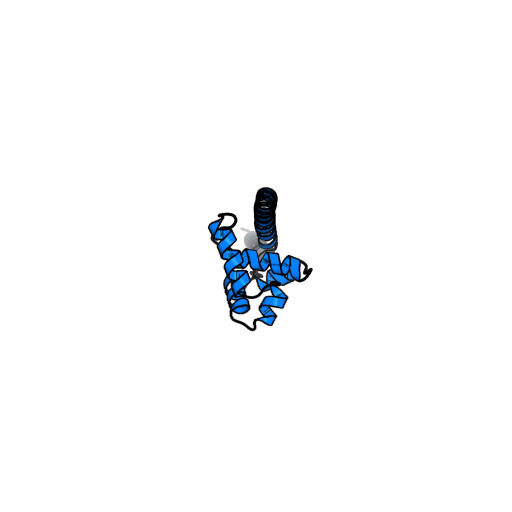 A 1 93 ? 4.903 -2.995 2.428 1.00 90.12 93 LEU A O 1
ATOM 769 N N . PHE A 1 94 ? 2.741 -2.724 2.970 1.00 90.69 94 PHE A N 1
ATOM 770 C CA . PHE A 1 94 ? 2.968 -2.604 4.408 1.00 90.69 94 PHE A CA 1
ATOM 771 C C . PHE A 1 94 ? 3.616 -3.862 5.007 1.00 90.69 94 PHE A C 1
ATOM 773 O O . PHE A 1 94 ? 4.647 -3.764 5.674 1.00 90.69 94 PHE A O 1
ATOM 780 N N . LEU A 1 95 ? 3.058 -5.043 4.730 1.00 90.00 95 LEU A N 1
ATOM 781 C CA . LEU A 1 95 ? 3.541 -6.311 5.283 1.00 90.00 95 LEU A CA 1
ATOM 782 C C . LEU A 1 95 ? 4.947 -6.664 4.803 1.00 90.00 95 LEU A C 1
ATOM 784 O O . LEU A 1 95 ? 5.761 -7.097 5.610 1.00 90.00 95 LEU A O 1
ATOM 788 N N . ILE A 1 96 ? 5.262 -6.433 3.528 1.00 87.00 96 ILE A N 1
ATOM 789 C CA . ILE A 1 96 ? 6.608 -6.680 2.992 1.00 87.00 96 ILE A CA 1
ATOM 790 C C . ILE A 1 96 ? 7.603 -5.684 3.602 1.00 87.00 96 ILE A C 1
ATOM 792 O O . ILE A 1 96 ? 8.715 -6.073 3.956 1.00 87.00 96 ILE A O 1
ATOM 796 N N . THR A 1 97 ? 7.191 -4.423 3.807 1.00 85.62 97 THR A N 1
ATOM 797 C CA . THR A 1 97 ? 8.022 -3.409 4.486 1.00 85.62 97 THR A CA 1
ATOM 798 C C . THR A 1 97 ? 8.396 -3.851 5.895 1.00 85.62 97 THR A C 1
ATOM 800 O O . THR A 1 97 ? 9.567 -3.802 6.267 1.00 85.62 97 THR A O 1
ATOM 803 N N . LEU A 1 98 ? 7.419 -4.319 6.675 1.00 84.62 98 LEU A N 1
ATOM 804 C CA . LEU A 1 98 ? 7.666 -4.799 8.033 1.00 84.62 98 LEU A CA 1
ATOM 805 C C . LEU A 1 98 ? 8.410 -6.138 8.062 1.00 84.62 98 LEU A C 1
ATOM 807 O O . LEU A 1 98 ? 9.303 -6.338 8.880 1.00 84.62 98 LEU A O 1
ATOM 811 N N . GLY A 1 99 ? 8.030 -7.064 7.185 1.00 75.81 99 GLY A N 1
ATOM 812 C CA . GLY A 1 99 ? 8.468 -8.452 7.216 1.00 75.81 99 GLY A CA 1
ATOM 813 C C . GLY A 1 99 ? 9.899 -8.664 6.740 1.00 75.81 99 GLY A C 1
ATOM 814 O O . GLY A 1 99 ? 10.523 -9.632 7.172 1.00 75.81 99 GLY A O 1
ATOM 815 N N . GLN A 1 100 ? 10.421 -7.796 5.872 1.00 70.81 100 GLN A N 1
ATOM 816 C CA . GLN A 1 100 ? 11.758 -7.953 5.289 1.00 70.81 100 GLN A CA 1
ATOM 817 C C . GLN A 1 100 ? 12.806 -6.995 5.882 1.00 70.81 100 GLN A C 1
ATOM 819 O O . GLN A 1 100 ? 13.973 -7.072 5.511 1.00 70.81 100 GLN A O 1
ATOM 824 N N . ASN A 1 101 ? 12.425 -6.094 6.806 1.00 64.44 101 ASN A N 1
ATOM 825 C CA . ASN A 1 101 ? 13.275 -4.978 7.265 1.00 64.44 101 ASN A CA 1
ATOM 826 C C . ASN A 1 101 ? 13.894 -4.191 6.086 1.00 64.44 101 ASN A C 1
ATOM 828 O O . ASN A 1 101 ? 14.995 -3.637 6.168 1.00 64.44 101 ASN A O 1
ATOM 832 N N . GLU A 1 102 ? 13.206 -4.193 4.944 1.00 58.22 102 GLU A N 1
ATOM 833 C CA . GLU A 1 102 ? 13.732 -3.636 3.713 1.00 58.22 102 GLU A CA 1
ATOM 834 C C . GLU A 1 102 ? 13.477 -2.133 3.661 1.00 58.22 102 GLU A C 1
ATOM 836 O O . GLU A 1 102 ? 12.387 -1.630 3.939 1.00 58.22 102 GLU A O 1
ATOM 841 N N . ARG A 1 103 ? 14.517 -1.384 3.280 1.00 57.66 103 ARG A N 1
ATOM 842 C CA . ARG A 1 103 ? 14.409 0.056 3.013 1.00 57.66 103 ARG A CA 1
ATOM 843 C C . ARG A 1 103 ? 13.402 0.255 1.882 1.00 57.66 103 ARG A C 1
ATOM 845 O O . ARG A 1 103 ? 13.372 -0.540 0.971 1.00 57.66 103 ARG A O 1
ATOM 852 N N . VAL A 1 104 ? 12.672 1.365 1.839 1.00 58.81 104 VAL A N 1
ATOM 853 C CA . VAL A 1 104 ? 11.627 1.685 0.830 1.00 58.81 104 VAL A CA 1
ATOM 854 C C . VAL A 1 104 ? 12.059 1.527 -0.655 1.00 58.81 104 VAL A C 1
ATOM 856 O O . VAL A 1 104 ? 11.219 1.537 -1.551 1.00 58.81 104 VAL A O 1
ATOM 859 N N . ARG A 1 105 ? 13.360 1.383 -0.958 1.00 60.28 105 ARG A N 1
ATOM 860 C CA . ARG A 1 105 ? 13.911 1.317 -2.324 1.00 60.28 105 ARG A CA 1
ATOM 861 C C . ARG A 1 105 ? 13.477 0.080 -3.140 1.00 60.28 105 ARG A C 1
ATOM 863 O O . ARG A 1 105 ? 12.944 0.326 -4.219 1.00 60.28 105 ARG A O 1
ATOM 870 N N . PRO A 1 106 ? 13.592 -1.185 -2.687 1.00 61.25 106 PRO A N 1
ATOM 871 C CA . PRO A 1 106 ? 13.141 -2.340 -3.465 1.00 61.25 106 PRO A CA 1
ATOM 872 C C . PRO A 1 106 ? 11.628 -2.328 -3.693 1.00 61.25 106 PRO A C 1
ATOM 874 O O . PRO A 1 106 ? 11.177 -2.690 -4.769 1.00 61.25 106 PRO A O 1
ATOM 877 N N . MET A 1 107 ? 10.828 -1.783 -2.764 1.00 65.62 107 MET A N 1
ATOM 878 C CA . MET A 1 107 ? 9.382 -1.597 -2.975 1.00 65.62 107 MET A CA 1
ATOM 879 C C . MET A 1 107 ? 9.044 -0.626 -4.102 1.00 65.62 107 MET A C 1
ATOM 881 O O . MET A 1 107 ? 8.022 -0.804 -4.759 1.00 65.62 107 MET A O 1
ATOM 885 N N . ARG A 1 108 ? 9.877 0.391 -4.362 1.00 68.38 108 ARG A N 1
ATOM 886 C CA . ARG A 1 108 ? 9.667 1.283 -5.516 1.00 68.38 108 ARG A CA 1
ATOM 887 C C . ARG A 1 108 ? 9.798 0.518 -6.827 1.00 68.38 108 ARG A C 1
ATOM 889 O O . ARG A 1 108 ? 9.032 0.775 -7.749 1.00 68.38 108 ARG A O 1
ATOM 896 N N . GLU A 1 109 ? 10.741 -0.414 -6.898 1.00 64.44 109 GLU A N 1
ATOM 897 C CA . GLU A 1 109 ? 10.952 -1.273 -8.066 1.00 64.44 109 GLU A CA 1
ATOM 898 C C . GLU A 1 109 ? 9.893 -2.375 -8.153 1.00 64.44 109 GLU A C 1
ATOM 900 O O . GLU A 1 109 ? 9.378 -2.655 -9.234 1.00 64.44 109 GLU A O 1
ATOM 905 N N . TRP A 1 110 ? 9.497 -2.942 -7.016 1.00 69.25 110 TRP A N 1
ATOM 906 C CA . TRP A 1 110 ? 8.491 -3.996 -6.949 1.00 69.25 110 TRP A CA 1
ATOM 907 C C . TRP A 1 110 ? 7.091 -3.499 -7.298 1.00 69.25 110 TRP A C 1
ATOM 909 O O . TRP A 1 110 ? 6.432 -4.067 -8.164 1.00 69.25 110 TRP A O 1
ATOM 919 N N . PHE A 1 111 ? 6.643 -2.416 -6.661 1.00 71.50 111 PHE A N 1
ATOM 920 C CA . PHE A 1 111 ? 5.295 -1.871 -6.847 1.00 71.50 111 PHE A CA 1
ATOM 921 C C . PHE A 1 111 ? 5.213 -0.816 -7.951 1.00 71.50 111 PHE A C 1
ATOM 923 O O . PHE A 1 111 ? 4.112 -0.399 -8.310 1.00 71.50 111 PHE A O 1
ATOM 930 N N . GLN A 1 112 ? 6.358 -0.384 -8.494 1.00 75.12 112 GLN A N 1
ATOM 931 C CA . GLN A 1 112 ? 6.442 0.660 -9.519 1.00 75.12 112 GLN A CA 1
ATOM 932 C C . GLN A 1 112 ? 5.788 1.979 -9.060 1.00 75.12 112 GLN A C 1
ATOM 934 O O . GLN A 1 112 ? 5.080 2.654 -9.809 1.00 75.12 112 GLN A O 1
ATOM 939 N N . ARG A 1 113 ? 6.002 2.337 -7.785 1.00 75.44 113 ARG A N 1
ATOM 940 C CA . ARG A 1 113 ? 5.441 3.533 -7.135 1.00 75.44 113 ARG A CA 1
ATOM 941 C C . ARG A 1 113 ? 6.520 4.512 -6.691 1.00 75.44 113 ARG A C 1
ATOM 943 O O . ARG A 1 113 ? 7.622 4.126 -6.294 1.00 75.44 113 ARG A O 1
ATOM 950 N N . SER A 1 114 ? 6.154 5.796 -6.666 1.00 78.62 114 SER A N 1
ATOM 951 C CA . SER A 1 114 ? 6.988 6.831 -6.055 1.00 78.62 114 SER A CA 1
ATOM 952 C C . SER A 1 114 ? 7.179 6.570 -4.556 1.00 78.62 114 SER A C 1
ATOM 954 O O . SER A 1 114 ? 6.301 6.017 -3.894 1.00 78.62 114 SER A O 1
ATOM 956 N N . SER A 1 115 ? 8.313 7.009 -4.003 1.00 77.69 115 SER A N 1
ATOM 957 C CA . SER A 1 115 ? 8.599 6.915 -2.561 1.00 77.69 115 SER A CA 1
ATOM 958 C C . SER A 1 115 ? 7.524 7.587 -1.711 1.00 77.69 115 SER A C 1
ATOM 960 O O . SER A 1 115 ? 7.133 7.051 -0.678 1.00 77.69 115 SER A O 1
ATOM 962 N N . GLU A 1 116 ? 7.021 8.733 -2.171 1.00 83.12 116 GLU A N 1
ATOM 963 C CA . GLU A 1 116 ? 5.909 9.445 -1.544 1.00 83.12 116 GLU A CA 1
ATOM 964 C C . GLU A 1 116 ? 4.656 8.563 -1.479 1.00 83.12 116 GLU A C 1
ATOM 966 O O . GLU A 1 116 ? 4.012 8.472 -0.438 1.00 83.12 116 GLU A O 1
ATOM 971 N N . THR A 1 117 ? 4.343 7.847 -2.564 1.00 85.12 117 THR A N 1
ATOM 972 C CA . THR A 1 117 ? 3.194 6.938 -2.601 1.00 85.12 117 THR A CA 1
ATOM 973 C C . THR A 1 117 ? 3.375 5.763 -1.655 1.00 85.12 117 THR A C 1
ATOM 975 O O . THR A 1 117 ? 2.474 5.495 -0.863 1.00 85.12 117 THR A O 1
ATOM 978 N N . CYS A 1 118 ? 4.544 5.120 -1.662 1.00 83.75 118 CYS A N 1
ATOM 979 C CA . CYS A 1 118 ? 4.841 4.047 -0.715 1.00 83.75 118 CYS A CA 1
ATOM 980 C C . CYS A 1 118 ? 4.705 4.525 0.737 1.00 83.75 118 CYS A C 1
ATOM 982 O O . CYS A 1 118 ? 4.024 3.885 1.529 1.00 83.75 118 CYS A O 1
ATOM 984 N N . SER A 1 119 ? 5.291 5.678 1.078 1.00 85.12 119 SER A N 1
ATOM 985 C CA . SER A 1 119 ? 5.242 6.231 2.436 1.00 85.12 119 SER A CA 1
ATOM 986 C C . SER A 1 119 ? 3.821 6.605 2.865 1.00 85.12 119 SER A C 1
ATOM 988 O O . SER A 1 119 ? 3.401 6.288 3.978 1.00 85.12 119 SER A O 1
ATOM 990 N N . ARG A 1 120 ? 3.040 7.222 1.973 1.00 89.44 120 ARG A N 1
ATOM 991 C CA . ARG A 1 120 ? 1.645 7.581 2.245 1.00 89.44 120 ARG A CA 1
ATOM 992 C C . ARG A 1 120 ? 0.798 6.346 2.530 1.00 89.44 120 ARG A C 1
ATOM 994 O O . ARG A 1 120 ? 0.109 6.310 3.544 1.00 89.44 120 ARG A O 1
ATOM 1001 N N . HIS A 1 121 ? 0.865 5.333 1.666 1.00 89.19 121 HIS A N 1
ATOM 1002 C CA . HIS A 1 121 ? 0.080 4.111 1.848 1.00 89.19 121 HIS A CA 1
ATOM 1003 C C . HIS A 1 121 ? 0.557 3.287 3.043 1.00 89.19 121 HIS A C 1
ATOM 1005 O O . HIS A 1 121 ? -0.283 2.752 3.758 1.00 89.19 121 HIS A O 1
ATOM 1011 N N . PHE A 1 122 ? 1.861 3.266 3.331 1.00 89.62 122 PHE A N 1
ATOM 1012 C CA . PHE A 1 122 ? 2.383 2.666 4.557 1.00 89.62 122 PHE A CA 1
ATOM 1013 C C . PHE A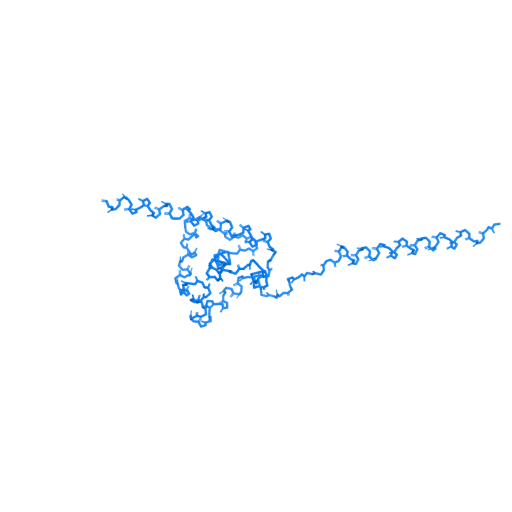 1 122 ? 1.740 3.287 5.804 1.00 89.62 122 PHE A C 1
ATOM 1015 O O . PHE A 1 122 ? 1.230 2.566 6.656 1.00 89.62 122 PHE A O 1
ATOM 1022 N N . ASN A 1 123 ? 1.693 4.621 5.887 1.00 91.44 123 ASN A N 1
ATOM 1023 C CA . ASN A 1 123 ? 1.092 5.318 7.027 1.00 91.44 123 ASN A CA 1
ATOM 1024 C C . ASN A 1 123 ? -0.432 5.131 7.110 1.00 91.44 123 ASN A C 1
ATOM 1026 O O . ASN A 1 123 ? -0.970 4.985 8.205 1.00 91.44 123 ASN A O 1
ATOM 1030 N N . ILE A 1 124 ? -1.134 5.099 5.971 1.00 94.12 124 ILE A N 1
ATOM 1031 C CA . ILE A 1 124 ? -2.576 4.804 5.933 1.00 94.12 124 ILE A CA 1
ATOM 1032 C C . ILE A 1 124 ? -2.850 3.415 6.523 1.00 94.12 124 ILE A C 1
ATOM 1034 O O . ILE A 1 124 ? -3.704 3.280 7.398 1.00 94.12 124 ILE A O 1
ATOM 1038 N N . VAL A 1 125 ? -2.100 2.397 6.087 1.00 95.00 125 VAL A N 1
ATOM 1039 C CA . VAL A 1 125 ? -2.260 1.028 6.596 1.00 95.00 125 VAL A CA 1
ATOM 1040 C C . VAL A 1 125 ? -1.845 0.936 8.064 1.00 95.00 125 VAL A C 1
ATOM 1042 O O . VAL A 1 125 ? -2.547 0.300 8.841 1.00 95.00 125 VAL A O 1
ATOM 1045 N N . LEU A 1 126 ? -0.778 1.623 8.484 1.00 94.38 126 LEU A N 1
ATOM 1046 C CA . LEU A 1 126 ? -0.364 1.675 9.888 1.00 94.38 126 LEU A CA 1
ATOM 1047 C C . LEU A 1 126 ? -1.474 2.225 10.797 1.00 94.38 126 LEU A C 1
ATOM 1049 O O . LEU A 1 126 ? -1.759 1.641 11.841 1.00 94.38 126 LEU A O 1
ATOM 1053 N N . ASN A 1 127 ? -2.126 3.317 10.396 1.00 95.06 127 ASN A N 1
ATOM 1054 C CA . ASN A 1 127 ? -3.229 3.899 11.162 1.00 95.06 127 ASN A CA 1
ATOM 1055 C C . ASN A 1 127 ? -4.435 2.951 11.222 1.00 95.06 127 ASN A C 1
ATOM 1057 O O . ASN A 1 127 ? -4.980 2.722 12.302 1.00 95.06 127 ASN A O 1
ATOM 1061 N N . ALA A 1 128 ? -4.798 2.342 10.089 1.00 94.88 128 ALA A N 1
ATOM 1062 C CA . ALA A 1 128 ? -5.861 1.341 10.025 1.00 94.88 128 ALA A CA 1
ATOM 1063 C C . ALA A 1 128 ? -5.567 0.136 10.939 1.00 94.88 128 ALA A C 1
ATOM 1065 O O . ALA A 1 128 ? -6.444 -0.333 11.660 1.00 94.88 128 ALA A O 1
ATOM 1066 N N . MET A 1 129 ? -4.317 -0.332 10.967 1.00 93.94 129 MET A N 1
ATOM 1067 C CA . MET A 1 129 ? -3.857 -1.413 11.844 1.00 93.94 129 MET A CA 1
ATOM 1068 C C . MET A 1 129 ? -3.952 -1.047 13.325 1.00 93.94 129 MET A C 1
ATOM 1070 O O . MET A 1 129 ? -4.357 -1.871 14.142 1.00 93.94 129 MET A O 1
ATOM 1074 N N . GLN A 1 130 ? -3.599 0.186 13.692 1.00 93.38 130 GLN A N 1
ATOM 1075 C CA . GLN A 1 130 ? -3.728 0.659 15.071 1.00 93.38 130 GLN A CA 1
ATOM 1076 C C . GLN A 1 130 ? -5.190 0.725 15.516 1.00 93.38 130 GLN A C 1
ATOM 1078 O O . GLN A 1 130 ? -5.503 0.378 16.655 1.00 93.38 130 GLN A O 1
ATOM 1083 N N . GLU A 1 131 ? -6.087 1.174 14.641 1.00 92.88 131 GLU A N 1
ATOM 1084 C CA . GLU A 1 131 ? -7.526 1.193 14.908 1.00 92.88 131 GLU A CA 1
ATOM 1085 C C . GLU A 1 131 ? -8.085 -0.226 15.053 1.00 92.88 131 GLU A C 1
ATOM 1087 O O . GLU A 1 131 ? -8.736 -0.532 16.054 1.00 92.88 131 GLU A O 1
ATOM 1092 N N . TYR A 1 132 ? -7.723 -1.111 14.123 1.00 91.44 132 TYR A N 1
ATOM 1093 C CA . TYR A 1 132 ? -8.065 -2.528 14.161 1.00 91.44 132 TYR A CA 1
ATOM 1094 C C . TYR A 1 132 ? -7.622 -3.197 15.469 1.00 91.44 132 TYR A C 1
ATOM 1096 O O . TYR A 1 132 ? -8.407 -3.864 16.147 1.00 91.44 132 TYR A O 1
ATOM 1104 N N . ALA A 1 133 ? -6.370 -2.966 15.872 1.00 89.00 133 ALA A N 1
ATOM 1105 C CA . ALA A 1 133 ? -5.816 -3.508 17.103 1.00 89.00 133 ALA A CA 1
ATOM 1106 C C . ALA A 1 133 ? -6.569 -2.989 18.338 1.00 89.00 133 ALA A C 1
ATOM 1108 O O . ALA A 1 133 ? -6.938 -3.777 19.207 1.00 89.00 133 ALA A O 1
ATOM 1109 N N . LYS A 1 134 ? -6.860 -1.681 18.409 1.00 88.62 134 LYS A N 1
ATOM 1110 C CA . LYS A 1 134 ? -7.632 -1.084 19.515 1.00 88.62 134 LYS A CA 1
ATOM 1111 C C . LYS A 1 134 ? -9.017 -1.710 19.647 1.00 88.62 134 LYS A C 1
ATOM 1113 O O . LYS A 1 134 ? -9.452 -1.967 20.767 1.00 88.62 134 LYS A O 1
ATOM 1118 N N . GLU A 1 135 ? -9.709 -1.942 18.535 1.00 85.94 135 GLU A N 1
ATOM 1119 C CA . GLU A 1 135 ? -11.005 -2.620 18.543 1.00 85.94 135 GLU A CA 1
ATOM 1120 C C . GLU A 1 135 ? -10.864 -4.050 19.076 1.00 85.94 135 GLU A C 1
ATOM 1122 O O . GLU A 1 135 ? -11.559 -4.427 20.017 1.00 85.94 135 GLU A O 1
ATOM 1127 N N . ARG A 1 136 ? -9.899 -4.816 18.552 1.00 80.00 136 ARG A N 1
ATOM 1128 C CA . ARG A 1 136 ? -9.673 -6.211 18.949 1.00 80.00 136 ARG A CA 1
ATOM 1129 C C . ARG A 1 136 ? -9.333 -6.347 20.435 1.00 80.00 136 ARG A C 1
ATOM 1131 O O . ARG A 1 136 ? -9.890 -7.215 21.104 1.00 80.00 136 ARG A O 1
ATOM 1138 N N . PHE A 1 137 ? -8.471 -5.477 20.965 1.00 76.62 137 PHE A N 1
ATOM 1139 C CA . PHE A 1 137 ? -8.114 -5.472 22.386 1.00 76.62 137 PHE A CA 1
ATOM 1140 C C . PHE A 1 137 ? -9.291 -5.073 23.284 1.00 76.62 137 PHE A C 1
ATOM 1142 O O . PHE A 1 137 ? -9.459 -5.666 24.348 1.00 76.62 137 PHE A O 1
ATOM 1149 N N . LYS A 1 138 ? -10.152 -4.138 22.853 1.00 68.25 138 LYS A N 1
ATOM 1150 C CA . LYS A 1 138 ? -11.397 -3.817 23.574 1.00 68.25 138 LYS A CA 1
ATOM 1151 C C . LYS A 1 138 ? -12.356 -5.003 23.607 1.00 68.25 138 LYS A C 1
ATOM 1153 O O . LYS A 1 138 ? -12.932 -5.274 24.652 1.00 68.25 138 LYS A O 1
ATOM 1158 N N . THR A 1 139 ? -12.517 -5.718 22.494 1.00 61.03 139 THR A N 1
ATOM 1159 C CA . THR A 1 139 ? -13.381 -6.904 22.435 1.00 61.03 139 THR A CA 1
ATOM 1160 C C . THR A 1 139 ? -12.874 -8.015 23.354 1.00 61.03 139 THR A C 1
ATOM 1162 O O . THR A 1 139 ? -13.678 -8.628 24.043 1.00 61.03 139 THR A O 1
ATOM 1165 N N . CYS A 1 140 ? -11.558 -8.242 23.436 1.00 55.47 140 CYS A N 1
ATOM 1166 C CA . CYS A 1 140 ? -10.996 -9.209 24.385 1.00 55.47 140 CYS A CA 1
ATOM 1167 C C . CYS A 1 140 ? -11.217 -8.792 25.849 1.00 55.47 140 CYS A C 1
ATOM 1169 O O . CYS A 1 140 ? -11.518 -9.646 26.670 1.00 55.47 140 CYS A O 1
ATOM 1171 N N . ALA A 1 141 ? -11.140 -7.496 26.168 1.00 57.38 141 ALA A N 1
ATOM 1172 C CA . ALA A 1 141 ? -11.439 -6.984 27.510 1.00 57.38 141 ALA A CA 1
ATOM 1173 C C . ALA A 1 141 ? -12.937 -7.014 27.879 1.00 57.38 141 ALA A C 1
ATOM 1175 O O . ALA A 1 141 ? -13.271 -6.849 29.042 1.00 57.38 141 ALA A O 1
ATOM 1176 N N . TYR A 1 142 ? -13.834 -7.194 26.903 1.00 50.28 142 TYR A N 1
ATOM 1177 C CA . TYR A 1 142 ? -15.278 -7.362 27.124 1.00 50.28 142 TYR A CA 1
ATOM 1178 C C . TYR A 1 142 ? -15.713 -8.834 27.209 1.00 50.28 142 TYR A C 1
ATOM 1180 O O . TYR A 1 142 ? -16.879 -9.108 27.483 1.00 50.28 142 TYR A O 1
ATOM 1188 N N . ILE A 1 143 ? -14.804 -9.770 26.921 1.00 51.50 143 ILE A N 1
ATOM 1189 C CA . ILE A 1 143 ? -15.058 -11.220 26.917 1.00 51.50 143 ILE A CA 1
ATOM 1190 C C . ILE A 1 143 ? -14.333 -11.921 28.088 1.00 51.50 143 ILE A C 1
ATOM 1192 O O . ILE A 1 143 ? -14.578 -13.100 28.338 1.00 51.50 143 ILE A O 1
ATOM 1196 N N . ILE A 1 144 ? -13.484 -11.202 28.830 1.00 49.88 144 ILE A N 1
ATOM 1197 C CA . ILE A 1 144 ? -12.853 -11.637 30.089 1.00 49.88 144 ILE A CA 1
ATOM 1198 C C . ILE A 1 144 ? -13.504 -10.866 31.234 1.00 49.88 144 ILE A C 1
ATOM 1200 O O . ILE A 1 144 ? -13.815 -11.504 32.262 1.00 49.88 144 ILE A O 1
#

Foldseek 3Di:
DDPVVVVVVVVVVVVVVVVVVVCCVVPVPDDQPQPDPDALVNLLVCQLVDDQVSVCQQQVDGSVVLVVVLVVCVVVVLDQQDPRGGSSSLSSLLRNVVRVVDDCVVVCVNNVDDSVVSVVSNVSVVVSVVVVVVVVVVVVVVVD

Secondary structure (DSSP, 8-state):
--SSHHHHHHHHHHHHHHHHHHHIIIIIS---S---S--HHHHHHHHHHS-HHHHHHHHSS-HHHHHHHHHHHHHTTS----SS--HHHHHHHHHHHHHH---HHHHHHHHT--HHHHHHHHHHHHHHHHHHHHHHHHHHHTT-

Solvent-accessible surface area (backbone atoms only — not comparable to full-atom values): 8064 Å² total; per-residue (Å²): 136,75,78,64,64,64,55,52,56,49,51,50,50,51,50,53,49,50,50,49,52,50,49,38,54,76,72,65,60,68,76,71,90,60,76,70,88,55,47,30,58,56,47,49,51,51,42,55,72,45,60,58,66,60,20,28,65,44,54,73,37,47,47,71,58,48,52,52,53,47,49,50,34,43,76,70,65,57,44,66,66,50,101,85,50,42,48,62,34,39,50,48,51,39,34,33,40,67,64,63,75,48,65,74,63,63,52,29,69,61,36,49,42,55,68,67,54,53,52,52,39,36,52,53,49,50,52,34,49,52,52,51,49,52,52,52,55,50,54,54,66,73,74,108

Nearest PDB structures (foldseek):
  5h5l-assembly1_A  TM=3.013E-01  e=7.015E+00  Nilaparvata lugens

Mean predicted aligned error: 12.22 Å

InterPro domains:
  IPR045249 Putative nuclease HARBI1-like [PTHR22930] (46-131)
  IPR058353 Domain of unknown function DUF8040 [PF26138] (35-129)

Radius of gyration: 25.08 Å; Cα contacts (8 Å, |Δi|>4): 108; chains: 1; bounding box: 42×70×74 Å

Organism: Acorus calamus (NCBI:txid4465)

Sequence (144 aa):
MDSSDSDEEFDELVTITAGHIVYQSLYLCKEPMHTSPHRGFHRVQELLGGHWERSHVMLRMEPPVFAHFCEEFRRKNLLKDTRYVVVEEAMALFLITLGQNERVRPMREWFQRSSETCSRHFNIVLNAMQEYAKERFKTCAYII

pLDDT: mean 80.73, std 13.26, range [47.72, 95.31]